Protein AF-A0A497CIX3-F1 (afdb_monomer_lite)

Sequence (126 aa):
MQDIPITLNIIALIIILGVFLGFFISLFIIKKSFRHNTSNLFMGVFILILSLVMFEGWLNYTGYIFKVLWVSNFAEPFNFIIAPLIYLFVISQFKGFKKEKQWPHFIPFVLWLGYCMFFFIQSDVF

pLDDT: mean 89.67, std 8.78, range [46.91, 97.56]

Secondary structure (DSSP, 8-state):
---PPP--SHHHHHHHHHHHHHHHHHHHHHHHHTTT-HHHHHHHHHHHHHHHHHHHHHHHHHTGGGG-GGGTTTTTTTHHHHHHHHHHHHHTTSTT--GGGGGGGGHHHHHHHHHHHHHHHS-S--

Structure (mmCIF, N/CA/C/O backbone):
data_AF-A0A497CIX3-F1
#
_entry.id   AF-A0A497CIX3-F1
#
loop_
_atom_site.group_PDB
_atom_site.id
_atom_site.type_symbol
_atom_site.label_atom_id
_atom_site.label_alt_id
_atom_site.label_comp_id
_atom_site.label_asym_id
_atom_site.label_entity_id
_atom_site.label_seq_id
_atom_site.pdbx_PDB_ins_code
_atom_site.Cartn_x
_atom_site.Cartn_y
_atom_site.Cartn_z
_atom_site.occupancy
_atom_site.B_iso_or_equiv
_atom_site.auth_seq_id
_atom_site.auth_comp_id
_atom_site.auth_asym_id
_atom_site.auth_atom_id
_atom_site.pdbx_PDB_model_num
ATOM 1 N N . MET A 1 1 ? 11.543 -7.798 -27.263 1.00 54.81 1 MET A N 1
ATOM 2 C CA . MET A 1 1 ? 10.945 -6.792 -26.362 1.00 54.81 1 MET A CA 1
ATOM 3 C C . MET A 1 1 ? 11.560 -5.454 -26.714 1.00 54.81 1 MET A C 1
ATOM 5 O O . MET A 1 1 ? 12.768 -5.396 -26.890 1.00 54.81 1 MET A O 1
ATOM 9 N N . GLN A 1 2 ? 10.740 -4.433 -26.943 1.00 54.91 2 GLN A N 1
ATOM 10 C CA . GLN A 1 2 ? 11.224 -3.079 -27.203 1.00 54.91 2 GLN A CA 1
ATOM 11 C C . GLN A 1 2 ? 11.880 -2.570 -25.912 1.00 54.91 2 GLN A C 1
ATOM 13 O O . GLN A 1 2 ? 11.246 -2.635 -24.860 1.00 54.91 2 GLN A O 1
ATOM 18 N N . ASP A 1 3 ? 13.137 -2.125 -25.964 1.00 67.06 3 ASP A N 1
ATOM 19 C CA . ASP A 1 3 ? 13.811 -1.571 -24.788 1.00 67.06 3 ASP A CA 1
ATOM 20 C C . ASP A 1 3 ? 13.163 -0.234 -24.432 1.00 67.06 3 ASP A C 1
ATOM 22 O O . ASP A 1 3 ? 13.419 0.797 -25.057 1.00 67.06 3 ASP A O 1
ATOM 26 N N . ILE A 1 4 ? 12.271 -0.261 -23.445 1.00 75.25 4 ILE A N 1
ATOM 27 C CA . ILE A 1 4 ? 11.643 0.949 -22.928 1.00 75.25 4 ILE A CA 1
ATOM 28 C C . ILE A 1 4 ? 12.704 1.685 -22.103 1.00 75.25 4 ILE A C 1
ATOM 30 O O . ILE A 1 4 ? 13.232 1.118 -21.138 1.00 75.25 4 ILE A O 1
ATOM 34 N N . PRO A 1 5 ? 13.065 2.924 -22.482 1.00 81.88 5 PRO A N 1
ATOM 35 C CA . PRO A 1 5 ? 14.117 3.655 -21.803 1.00 81.88 5 PRO A CA 1
ATOM 36 C C . PRO A 1 5 ? 13.679 3.985 -20.377 1.00 81.88 5 PRO A C 1
ATOM 38 O O . PRO A 1 5 ? 12.594 4.515 -20.147 1.00 81.88 5 PRO A O 1
ATOM 41 N N . ILE A 1 6 ? 14.549 3.681 -19.417 1.00 86.25 6 ILE A N 1
ATOM 42 C CA . ILE A 1 6 ? 14.298 3.962 -18.005 1.00 86.25 6 ILE A CA 1
ATOM 43 C C . ILE A 1 6 ? 14.503 5.454 -17.756 1.00 86.25 6 ILE A C 1
ATOM 45 O O . ILE A 1 6 ? 15.563 6.010 -18.053 1.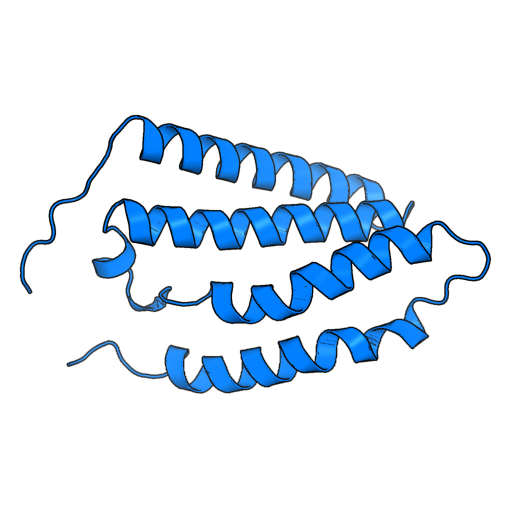00 86.25 6 ILE A O 1
ATOM 49 N N . THR A 1 7 ? 13.507 6.095 -17.159 1.00 88.38 7 THR A N 1
ATOM 50 C CA . THR A 1 7 ? 13.501 7.532 -16.876 1.00 88.38 7 THR A CA 1
ATOM 51 C C . THR A 1 7 ? 13.842 7.794 -15.408 1.00 88.38 7 THR A C 1
ATOM 53 O O . THR A 1 7 ? 12.986 7.811 -14.526 1.00 88.38 7 THR A O 1
ATOM 56 N N . LEU A 1 8 ? 15.124 8.031 -15.123 1.00 91.69 8 LEU A N 1
ATOM 57 C CA . LEU A 1 8 ? 15.586 8.453 -13.796 1.00 91.69 8 LEU A CA 1
ATOM 58 C C . LEU A 1 8 ? 15.869 9.953 -13.787 1.00 91.69 8 LEU A C 1
ATOM 60 O O . LEU A 1 8 ? 16.950 10.405 -14.152 1.00 91.69 8 LEU A O 1
ATOM 64 N N . ASN A 1 9 ? 14.877 10.730 -13.367 1.00 93.75 9 ASN A N 1
ATOM 65 C CA . ASN A 1 9 ? 14.989 12.175 -13.195 1.00 93.75 9 ASN A CA 1
ATOM 66 C C . ASN A 1 9 ? 14.709 12.583 -11.739 1.00 93.75 9 ASN A C 1
ATOM 68 O O . ASN A 1 9 ? 14.480 11.748 -10.861 1.00 93.75 9 ASN A O 1
ATOM 72 N N . ILE A 1 10 ? 14.711 13.890 -11.477 1.00 94.94 10 ILE A N 1
ATOM 73 C CA . ILE A 1 10 ? 14.474 14.429 -10.134 1.00 94.94 10 ILE A CA 1
ATOM 74 C C . ILE A 1 10 ? 13.100 14.038 -9.567 1.00 94.94 10 ILE A C 1
ATOM 76 O O . ILE A 1 10 ? 12.971 13.838 -8.365 1.00 94.94 10 ILE A O 1
ATOM 80 N N . ILE A 1 11 ? 12.090 13.865 -10.424 1.00 94.88 11 ILE A N 1
ATOM 81 C CA . ILE A 1 11 ? 10.743 13.453 -10.016 1.00 94.88 11 ILE A CA 1
ATOM 82 C C . ILE A 1 11 ? 10.778 12.005 -9.514 1.00 94.88 11 ILE A C 1
ATOM 84 O O . ILE A 1 11 ? 10.297 11.734 -8.416 1.00 94.88 11 ILE A O 1
ATOM 88 N N . ALA A 1 12 ? 11.424 11.097 -10.255 1.00 94.56 12 ALA A N 1
ATOM 89 C CA . ALA A 1 12 ? 11.636 9.719 -9.810 1.00 94.56 12 ALA A CA 1
ATOM 90 C C . ALA A 1 12 ? 12.371 9.666 -8.459 1.00 94.56 12 ALA A C 1
ATOM 92 O O . ALA A 1 12 ? 12.007 8.869 -7.592 1.00 94.56 12 ALA A O 1
ATOM 93 N N . LEU A 1 13 ? 13.376 10.527 -8.263 1.00 95.69 13 LEU A N 1
ATOM 94 C CA . LEU A 1 13 ? 14.117 10.617 -7.003 1.00 95.69 13 LEU A CA 1
ATOM 95 C C . LEU A 1 13 ? 13.228 11.093 -5.840 1.00 95.69 13 LEU A C 1
ATOM 97 O O . LEU A 1 13 ? 13.276 10.525 -4.752 1.00 95.69 13 LEU A O 1
ATOM 101 N N . ILE A 1 14 ? 12.393 12.109 -6.058 1.00 96.69 14 ILE A N 1
ATOM 102 C CA . ILE A 1 14 ? 11.478 12.623 -5.028 1.00 96.69 14 ILE A CA 1
ATOM 103 C C . ILE A 1 14 ? 10.462 11.551 -4.621 1.00 96.69 14 ILE A C 1
ATOM 105 O O . ILE A 1 14 ? 10.228 11.351 -3.428 1.00 96.69 14 ILE A O 1
ATOM 109 N N . ILE A 1 15 ? 9.894 10.834 -5.595 1.00 95.44 15 ILE A N 1
ATOM 110 C CA . ILE A 1 15 ? 8.914 9.778 -5.327 1.00 95.44 15 ILE A CA 1
ATOM 111 C C . ILE A 1 15 ? 9.554 8.658 -4.494 1.00 95.44 15 ILE A C 1
ATOM 113 O O . ILE A 1 15 ? 8.990 8.284 -3.467 1.00 95.44 15 ILE A O 1
ATOM 117 N N . ILE A 1 16 ? 10.739 8.153 -4.870 1.00 96.69 16 ILE A N 1
ATOM 118 C CA . ILE A 1 16 ? 11.369 7.047 -4.125 1.00 96.69 16 ILE A CA 1
ATOM 119 C C . ILE A 1 16 ? 11.799 7.462 -2.712 1.00 96.69 16 ILE A C 1
ATOM 121 O O . ILE A 1 16 ? 11.681 6.668 -1.780 1.00 96.69 16 ILE A O 1
ATOM 125 N N . LEU A 1 17 ? 12.228 8.715 -2.520 1.00 97.38 17 LEU A N 1
ATOM 126 C CA . LEU A 1 17 ? 12.498 9.257 -1.187 1.00 97.38 17 LEU A CA 1
ATOM 127 C C . LEU A 1 17 ? 11.220 9.312 -0.343 1.00 97.38 17 LEU A C 1
ATOM 129 O O . LEU A 1 17 ? 11.234 8.893 0.814 1.00 97.38 17 LEU A O 1
ATOM 133 N N . GLY A 1 18 ? 10.108 9.771 -0.922 1.00 97.00 18 GLY A N 1
ATOM 134 C CA . GLY A 1 18 ? 8.801 9.773 -0.263 1.00 97.00 18 GLY A CA 1
ATOM 135 C C . GLY A 1 18 ? 8.350 8.369 0.143 1.00 97.00 18 GLY A C 1
ATOM 136 O O . GLY A 1 18 ? 7.944 8.162 1.287 1.00 97.00 18 GLY A O 1
ATOM 137 N N . VAL A 1 19 ? 8.500 7.392 -0.756 1.00 97.25 19 VAL A N 1
ATOM 138 C CA . VAL A 1 19 ? 8.228 5.973 -0.483 1.00 97.25 19 VAL A CA 1
ATOM 139 C C . VAL A 1 19 ? 9.091 5.474 0.678 1.00 97.25 19 VAL A C 1
ATOM 141 O O . VAL A 1 19 ? 8.561 4.905 1.631 1.00 97.25 19 VAL A O 1
ATOM 144 N N . PHE A 1 20 ? 10.401 5.733 0.654 1.00 97.56 20 PHE A N 1
ATOM 145 C CA . PHE A 1 20 ? 11.320 5.316 1.714 1.00 97.56 20 PHE A CA 1
ATOM 146 C C . PHE A 1 20 ? 10.950 5.911 3.082 1.00 97.56 20 PHE A C 1
ATOM 148 O O . PHE A 1 20 ? 10.866 5.178 4.072 1.00 97.56 20 PHE A O 1
ATOM 155 N N . LEU A 1 21 ? 10.674 7.221 3.145 1.00 97.31 21 LEU A N 1
ATOM 156 C CA . LEU A 1 21 ? 10.225 7.868 4.381 1.00 97.31 21 LEU A CA 1
ATOM 157 C C . LEU A 1 21 ? 8.891 7.289 4.866 1.00 97.31 21 LEU A C 1
ATOM 159 O O . LEU A 1 21 ? 8.742 7.023 6.060 1.00 97.31 21 LEU A O 1
ATOM 163 N N . GLY A 1 22 ? 7.937 7.069 3.960 1.00 97.19 22 GLY A N 1
ATOM 164 C CA . GLY A 1 22 ? 6.637 6.485 4.281 1.00 97.19 22 GLY A CA 1
ATOM 165 C C . GLY A 1 22 ? 6.760 5.079 4.877 1.00 97.19 22 GLY A C 1
ATOM 166 O O . GLY A 1 22 ? 6.188 4.797 5.936 1.00 97.19 22 GLY A O 1
ATOM 167 N N . PHE A 1 23 ? 7.598 4.224 4.287 1.00 97.06 23 PHE A N 1
ATOM 168 C CA . PHE A 1 23 ? 7.925 2.915 4.853 1.00 97.06 23 PHE A CA 1
ATOM 169 C C . PHE A 1 23 ? 8.543 3.036 6.248 1.00 97.06 23 PHE A C 1
ATOM 171 O O . PHE A 1 23 ? 8.078 2.389 7.185 1.00 97.06 23 PHE A O 1
ATOM 178 N N . PHE A 1 24 ? 9.544 3.897 6.425 1.00 96.88 24 PHE A N 1
ATOM 179 C CA . PHE A 1 24 ? 10.215 4.043 7.714 1.00 96.88 24 PHE A CA 1
ATOM 180 C C . PHE A 1 24 ? 9.262 4.525 8.822 1.00 96.88 24 PHE A C 1
ATOM 182 O O . PHE A 1 24 ? 9.197 3.934 9.906 1.00 96.88 24 PHE A O 1
ATOM 189 N N . ILE A 1 25 ? 8.475 5.565 8.535 1.00 96.75 25 ILE A N 1
ATOM 190 C CA . ILE A 1 25 ? 7.511 6.145 9.476 1.00 96.75 25 ILE A CA 1
ATOM 191 C C . ILE A 1 25 ? 6.410 5.135 9.809 1.00 96.75 25 ILE A C 1
ATOM 193 O O . ILE A 1 25 ? 6.090 4.948 10.986 1.00 96.75 25 ILE A O 1
ATOM 197 N N . SER A 1 26 ? 5.852 4.459 8.801 1.00 97.25 26 SER A N 1
ATOM 198 C CA . SER A 1 26 ? 4.792 3.470 9.017 1.00 97.25 26 SER A CA 1
ATOM 199 C C . SER A 1 26 ? 5.254 2.334 9.930 1.00 97.25 26 SER 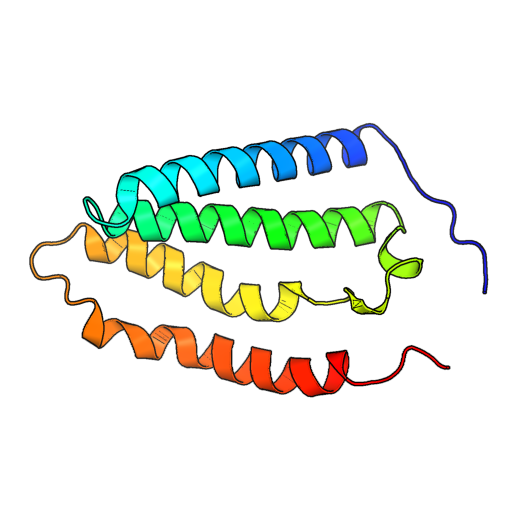A C 1
ATOM 201 O O . SER A 1 26 ? 4.574 2.030 10.911 1.00 97.25 26 SER A O 1
ATOM 203 N N . LEU A 1 27 ? 6.444 1.772 9.694 1.00 95.88 27 LEU A N 1
ATOM 204 C CA . LEU A 1 27 ? 7.008 0.702 10.517 1.00 95.88 27 LEU A CA 1
ATOM 205 C C . LEU A 1 27 ? 7.224 1.150 11.965 1.00 95.88 27 LEU A C 1
ATOM 207 O O . LEU A 1 27 ? 6.881 0.418 12.897 1.00 95.88 27 LEU A O 1
ATOM 211 N N . PHE A 1 28 ? 7.744 2.363 12.167 1.00 96.06 28 PHE A N 1
ATOM 212 C CA . PHE A 1 28 ? 7.938 2.918 13.503 1.00 96.06 28 PHE A CA 1
ATOM 213 C C . PHE A 1 28 ? 6.607 3.093 14.252 1.00 96.06 28 PHE A C 1
ATOM 215 O O . PHE A 1 28 ? 6.476 2.662 15.404 1.00 96.06 28 PHE A O 1
ATOM 222 N N . ILE A 1 29 ? 5.599 3.672 13.590 1.00 95.06 29 ILE A N 1
ATOM 223 C CA . ILE A 1 29 ? 4.270 3.892 14.171 1.00 95.06 29 ILE A CA 1
ATOM 224 C C . ILE A 1 29 ? 3.598 2.557 14.498 1.00 95.06 29 ILE A C 1
ATOM 226 O O . ILE A 1 29 ? 3.113 2.391 15.621 1.00 95.06 29 ILE A O 1
ATOM 230 N N . ILE A 1 30 ? 3.596 1.600 13.564 1.00 95.44 30 ILE A N 1
ATOM 231 C CA . ILE A 1 30 ? 2.999 0.271 13.753 1.00 95.44 30 ILE A CA 1
ATOM 232 C C . ILE A 1 30 ? 3.656 -0.427 14.945 1.00 95.44 30 ILE A C 1
ATOM 234 O O . ILE A 1 30 ? 2.953 -0.862 15.861 1.00 95.44 30 ILE A O 1
ATOM 238 N N . LYS A 1 31 ? 4.995 -0.469 14.986 1.00 94.00 31 LYS A N 1
ATOM 239 C CA . LYS A 1 31 ? 5.752 -1.128 16.059 1.00 94.00 31 LYS A CA 1
ATOM 240 C C . LYS A 1 31 ? 5.431 -0.536 17.430 1.00 94.00 31 LYS A C 1
ATOM 242 O O . LYS A 1 31 ? 5.218 -1.281 18.383 1.00 94.00 31 LYS A O 1
ATOM 247 N N . LYS A 1 32 ? 5.358 0.793 17.531 1.00 92.81 32 LYS A N 1
ATOM 248 C CA . LYS A 1 32 ? 5.023 1.486 18.784 1.00 92.81 32 LYS A CA 1
ATOM 249 C C . LYS A 1 32 ? 3.557 1.293 19.192 1.00 92.81 32 LYS A C 1
ATOM 251 O O . LYS A 1 32 ? 3.249 1.237 20.380 1.00 92.81 32 LYS A O 1
ATOM 256 N N . SER A 1 33 ? 2.650 1.197 18.223 1.00 91.00 33 SER A N 1
ATOM 257 C CA . SER A 1 33 ? 1.203 1.277 18.464 1.00 91.00 33 SER A CA 1
ATOM 258 C C . SER A 1 33 ? 0.515 -0.081 18.600 1.00 91.00 33 SER A C 1
ATOM 260 O O . SER A 1 33 ? -0.604 -0.132 19.105 1.00 91.00 33 SER A O 1
ATOM 262 N N . PHE A 1 34 ? 1.194 -1.174 18.231 1.00 83.56 34 PHE A N 1
ATOM 263 C CA . PHE A 1 34 ? 0.642 -2.529 18.111 1.00 83.56 34 PHE A CA 1
ATOM 264 C C . PHE A 1 34 ? -0.202 -3.011 19.305 1.00 83.56 34 PHE A C 1
ATOM 266 O O . PHE A 1 34 ? -1.172 -3.740 19.112 1.00 83.56 34 PHE A O 1
ATOM 273 N N . ARG A 1 35 ? 0.132 -2.600 20.537 1.00 79.56 35 ARG A N 1
ATOM 274 C CA . ARG A 1 35 ? -0.618 -2.967 21.758 1.00 79.56 35 ARG A CA 1
ATOM 275 C C . ARG A 1 35 ? -1.165 -1.788 22.556 1.00 79.56 35 ARG A C 1
ATOM 277 O O . ARG A 1 35 ? -1.932 -1.999 23.485 1.00 79.56 35 ARG A O 1
ATOM 284 N N . HIS A 1 36 ? -0.765 -0.567 22.216 1.00 80.75 36 HIS A N 1
ATOM 285 C CA . HIS A 1 36 ? -1.042 0.610 23.040 1.00 80.75 36 HIS A CA 1
ATOM 286 C C . HIS A 1 36 ? -2.138 1.500 22.461 1.00 80.75 36 HIS A C 1
ATOM 288 O O . HIS A 1 36 ? -2.884 2.109 23.220 1.00 80.75 36 HIS A O 1
ATOM 294 N N . ASN A 1 37 ? -2.226 1.610 21.133 1.00 87.25 37 ASN A N 1
ATOM 295 C CA . ASN A 1 37 ? -3.138 2.549 20.491 1.00 87.25 37 ASN A CA 1
ATOM 296 C C . ASN A 1 37 ? -3.588 2.016 19.125 1.00 87.25 37 ASN A C 1
ATOM 298 O O . ASN A 1 37 ? -2.829 2.015 18.155 1.00 87.25 37 ASN A O 1
ATOM 302 N N . THR A 1 38 ? -4.844 1.579 19.051 1.00 88.62 38 THR A N 1
ATOM 303 C CA . THR A 1 38 ? -5.453 1.043 17.826 1.00 88.62 38 THR A CA 1
ATOM 304 C C . THR A 1 38 ? -5.585 2.097 16.731 1.00 88.62 38 THR A C 1
ATOM 306 O O . THR A 1 38 ? -5.394 1.771 15.564 1.00 88.62 38 THR A O 1
ATOM 309 N N . SER A 1 39 ? -5.827 3.360 17.081 1.00 90.69 39 SER A N 1
ATOM 310 C CA . SER A 1 39 ? -5.901 4.442 16.102 1.00 90.69 39 SER A CA 1
ATOM 311 C C . SER A 1 39 ? -4.562 4.667 15.415 1.00 90.69 39 SER A C 1
ATOM 313 O O . SER A 1 39 ? -4.477 4.671 14.190 1.00 90.69 39 SER A O 1
ATOM 315 N N . ASN A 1 40 ? -3.485 4.782 16.192 1.00 92.44 40 ASN A N 1
ATOM 316 C CA . ASN A 1 40 ? -2.156 4.965 15.613 1.00 92.44 40 ASN A CA 1
ATOM 317 C C . ASN A 1 40 ? -1.726 3.738 14.801 1.00 92.44 40 ASN A C 1
ATOM 319 O O . ASN A 1 40 ? -1.017 3.885 13.811 1.00 92.44 40 ASN A O 1
ATOM 323 N N . LEU A 1 41 ? -2.195 2.539 15.165 1.00 93.88 41 LEU A N 1
ATOM 324 C CA . LEU A 1 41 ? -2.004 1.349 14.343 1.00 93.88 41 LEU A CA 1
ATOM 325 C C . LEU A 1 41 ? -2.681 1.500 12.969 1.00 93.88 41 LEU A C 1
ATOM 327 O O . LEU A 1 41 ? -2.022 1.255 11.963 1.00 93.88 41 LEU A O 1
ATOM 331 N N . PHE A 1 42 ? -3.942 1.949 12.906 1.00 94.19 42 PHE A N 1
ATOM 332 C CA . PHE A 1 42 ? -4.629 2.199 11.630 1.00 94.19 42 PHE A CA 1
ATOM 333 C C . PHE A 1 42 ? -3.919 3.261 10.786 1.00 94.19 42 PHE A C 1
ATOM 335 O O . PHE A 1 42 ? -3.724 3.044 9.593 1.00 94.19 42 PHE A O 1
ATOM 342 N N . MET A 1 43 ? -3.451 4.351 11.403 1.00 95.19 43 MET A N 1
ATOM 343 C CA . MET A 1 43 ? -2.655 5.375 10.715 1.00 95.19 43 MET A CA 1
ATOM 344 C C . MET A 1 43 ? -1.336 4.808 10.170 1.00 95.19 43 MET A C 1
ATOM 346 O O . MET A 1 43 ? -0.958 5.081 9.035 1.00 95.19 43 MET A O 1
ATOM 350 N N . GLY A 1 44 ? -0.635 3.987 10.955 1.00 96.06 44 GLY A N 1
ATOM 351 C CA . GLY A 1 44 ? 0.602 3.350 10.513 1.00 96.06 44 GLY A CA 1
ATOM 352 C C . GLY A 1 44 ? 0.382 2.437 9.304 1.00 96.06 44 GLY A C 1
ATOM 353 O O . GLY A 1 44 ? 1.104 2.544 8.317 1.00 96.06 44 GLY A O 1
ATOM 354 N N . VAL A 1 45 ? -0.654 1.591 9.341 1.00 95.75 45 VAL A N 1
ATOM 355 C CA . VAL A 1 45 ? -1.021 0.721 8.208 1.00 95.75 45 VAL A CA 1
ATOM 356 C C . VAL A 1 45 ? -1.455 1.546 6.994 1.00 95.75 45 VAL A C 1
ATOM 358 O O . VAL A 1 45 ? -1.098 1.209 5.870 1.00 95.75 45 VAL A O 1
ATOM 361 N N . PHE A 1 46 ? -2.164 2.655 7.200 1.00 96.62 46 PHE A N 1
ATOM 362 C CA . PHE A 1 46 ? -2.561 3.561 6.124 1.00 96.62 46 PHE A CA 1
ATOM 363 C C . PHE A 1 46 ? -1.350 4.148 5.390 1.00 96.62 46 PHE A C 1
ATOM 365 O O . PHE A 1 46 ? -1.277 4.070 4.165 1.00 96.62 46 PHE A O 1
ATOM 372 N N . ILE A 1 47 ? -0.362 4.657 6.131 1.00 96.75 47 ILE A N 1
ATOM 373 C CA . ILE A 1 47 ? 0.879 5.192 5.551 1.00 96.75 47 ILE A CA 1
ATOM 374 C C . ILE A 1 47 ? 1.653 4.091 4.810 1.00 96.75 47 ILE A C 1
ATOM 376 O O . ILE A 1 47 ? 2.194 4.345 3.733 1.00 96.75 47 ILE A O 1
ATOM 380 N N . LEU A 1 48 ? 1.680 2.865 5.345 1.00 97.12 48 LEU A N 1
ATOM 381 C CA . LEU A 1 48 ? 2.313 1.724 4.679 1.00 97.12 48 LEU A CA 1
ATOM 382 C C . LEU A 1 48 ? 1.654 1.435 3.323 1.00 97.12 48 LEU A C 1
ATOM 384 O O . LEU A 1 48 ? 2.347 1.280 2.321 1.00 97.12 48 LEU A O 1
ATOM 388 N N . ILE A 1 49 ? 0.321 1.413 3.285 1.00 96.38 49 ILE A N 1
ATOM 389 C CA . ILE A 1 49 ? -0.439 1.181 2.055 1.00 96.38 49 ILE A CA 1
ATOM 390 C C . ILE A 1 49 ? -0.195 2.291 1.032 1.00 96.38 49 ILE A C 1
ATOM 392 O O . ILE A 1 49 ? 0.082 1.993 -0.126 1.00 96.38 49 ILE A O 1
ATOM 396 N N . LEU A 1 50 ? -0.222 3.559 1.448 1.00 96.12 50 LEU A N 1
ATOM 397 C CA . LEU A 1 50 ? 0.116 4.667 0.552 1.00 96.12 50 LEU A CA 1
ATOM 398 C C . LEU A 1 50 ? 1.541 4.544 0.003 1.00 96.12 50 LEU A C 1
ATOM 400 O O . LEU A 1 50 ? 1.771 4.828 -1.168 1.00 96.12 50 LEU A O 1
ATOM 404 N N . SER A 1 51 ? 2.488 4.083 0.823 1.00 97.00 51 SER A N 1
ATOM 405 C CA . SER A 1 51 ? 3.876 3.872 0.395 1.00 97.00 51 SER A CA 1
ATOM 406 C C . SER A 1 51 ? 3.984 2.762 -0.654 1.00 97.00 51 SER A C 1
ATOM 408 O O . SER A 1 51 ? 4.733 2.911 -1.614 1.00 97.00 51 SER A O 1
ATOM 410 N N . LEU A 1 52 ? 3.204 1.685 -0.515 1.00 95.88 52 LEU A N 1
ATOM 411 C CA . LEU A 1 52 ? 3.119 0.603 -1.502 1.00 95.88 52 LEU A CA 1
ATOM 412 C C . LEU A 1 52 ? 2.488 1.074 -2.821 1.00 95.88 52 LEU A C 1
ATOM 414 O O . LEU A 1 52 ? 3.047 0.817 -3.883 1.00 95.88 52 LEU A O 1
ATOM 418 N N . VAL A 1 53 ? 1.385 1.826 -2.758 1.00 95.75 53 VAL A N 1
ATOM 419 C CA . VAL A 1 53 ? 0.741 2.416 -3.948 1.00 95.75 53 VAL A CA 1
ATOM 420 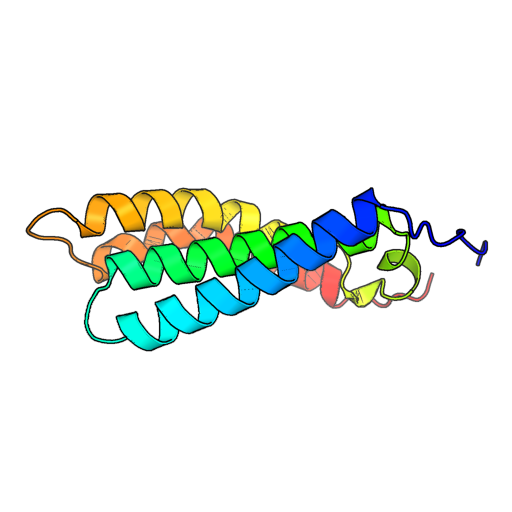C C . VAL A 1 53 ? 1.702 3.368 -4.670 1.00 95.75 53 VAL A C 1
ATOM 422 O O . VAL A 1 53 ? 1.849 3.314 -5.889 1.00 95.75 53 VAL A O 1
ATOM 425 N N . MET A 1 54 ? 2.417 4.214 -3.924 1.00 95.69 54 MET A N 1
ATOM 426 C CA . MET A 1 54 ? 3.422 5.118 -4.492 1.00 95.69 54 MET A CA 1
ATOM 427 C C . MET A 1 54 ? 4.643 4.376 -5.044 1.00 95.69 54 MET A C 1
ATOM 429 O O . MET A 1 54 ? 5.233 4.833 -6.020 1.00 95.69 54 MET A O 1
ATOM 433 N N . PHE A 1 55 ? 5.013 3.232 -4.465 1.00 96.06 55 PHE A N 1
ATOM 434 C CA . PHE A 1 55 ? 6.079 2.388 -4.996 1.00 96.06 55 PHE A CA 1
ATOM 435 C C . PHE A 1 55 ? 5.706 1.802 -6.361 1.00 96.06 55 PHE A C 1
ATOM 437 O O . PHE A 1 55 ? 6.516 1.855 -7.285 1.00 96.06 55 PHE A O 1
ATOM 444 N N . GLU A 1 56 ? 4.469 1.331 -6.532 1.00 94.50 56 GLU A N 1
ATOM 445 C CA . GLU A 1 56 ? 3.993 0.921 -7.855 1.00 94.50 56 GLU A CA 1
ATOM 446 C C . GLU A 1 56 ? 3.967 2.099 -8.838 1.00 94.50 56 GLU A C 1
ATOM 448 O O . GLU A 1 56 ? 4.417 1.980 -9.980 1.00 94.50 56 GLU A O 1
ATOM 453 N N . GLY A 1 57 ? 3.507 3.269 -8.385 1.00 93.69 57 GLY A N 1
ATOM 454 C CA . GLY A 1 57 ? 3.548 4.501 -9.173 1.00 93.69 57 GLY A CA 1
ATOM 455 C C . GLY A 1 57 ? 4.966 4.859 -9.628 1.00 93.69 57 GLY A C 1
ATOM 456 O O . GLY A 1 57 ? 5.161 5.259 -10.773 1.00 93.69 57 GLY A O 1
ATOM 457 N N . TRP A 1 58 ? 5.971 4.646 -8.776 1.00 95.69 58 TRP A N 1
ATOM 458 C CA . TRP A 1 58 ? 7.379 4.830 -9.123 1.00 95.69 58 TRP A CA 1
ATOM 459 C C . TRP A 1 58 ? 7.860 3.838 -10.189 1.00 95.69 58 TRP A C 1
ATOM 461 O O . TRP A 1 58 ? 8.529 4.245 -11.142 1.00 95.69 58 TRP A O 1
ATOM 471 N N . LEU A 1 59 ? 7.503 2.554 -10.067 1.00 93.94 59 LEU A N 1
ATOM 472 C CA . LEU A 1 59 ? 7.846 1.526 -11.060 1.00 93.94 59 LEU A CA 1
ATOM 473 C C . LEU A 1 59 ? 7.240 1.844 -12.432 1.00 93.94 59 LEU A C 1
ATOM 475 O O . LEU A 1 59 ? 7.923 1.718 -13.450 1.00 93.94 59 LEU A O 1
ATOM 479 N N . ASN A 1 60 ? 5.983 2.292 -12.452 1.00 92.88 60 ASN A N 1
ATOM 480 C CA . ASN A 1 60 ? 5.300 2.728 -13.668 1.00 92.88 60 ASN A CA 1
ATOM 481 C C . ASN A 1 60 ? 5.949 3.987 -14.257 1.00 92.88 60 ASN A C 1
ATOM 483 O O . ASN A 1 60 ? 6.237 4.037 -15.449 1.00 92.88 60 ASN A O 1
ATOM 487 N N . TYR A 1 61 ? 6.242 4.981 -13.415 1.00 92.94 61 TYR A N 1
ATOM 488 C CA . TYR A 1 61 ? 6.842 6.246 -13.836 1.00 92.94 61 TYR A CA 1
ATOM 489 C C . TYR A 1 61 ? 8.210 6.071 -14.503 1.00 92.94 61 TYR A C 1
ATOM 491 O O . TYR A 1 61 ? 8.503 6.698 -15.519 1.00 92.94 61 TYR A O 1
ATOM 499 N N . THR A 1 62 ? 9.051 5.228 -13.909 1.00 93.25 62 THR A N 1
ATOM 500 C CA . THR A 1 62 ? 10.432 4.993 -14.351 1.00 93.25 62 THR A CA 1
ATOM 501 C C . THR A 1 62 ? 10.540 3.998 -15.504 1.00 93.25 62 THR A C 1
ATOM 503 O O . THR A 1 62 ? 11.627 3.823 -16.052 1.00 93.25 62 THR A O 1
ATOM 506 N N . GLY A 1 63 ? 9.452 3.302 -15.848 1.00 90.25 63 GLY A N 1
ATOM 507 C CA . GLY A 1 63 ? 9.466 2.187 -16.795 1.00 90.25 63 GLY A CA 1
ATOM 508 C C . GLY A 1 63 ? 10.067 0.894 -16.228 1.00 90.25 63 GLY A C 1
ATOM 509 O O . GLY A 1 63 ? 10.145 -0.103 -16.945 1.00 90.25 63 GLY A O 1
ATOM 510 N N . TYR A 1 64 ? 10.454 0.858 -14.944 1.00 89.50 64 TYR A N 1
ATOM 511 C CA . TYR A 1 64 ? 10.914 -0.376 -14.296 1.00 89.50 64 TYR A CA 1
ATOM 512 C C . TYR A 1 64 ? 9.831 -1.455 -14.255 1.00 89.50 64 TYR A C 1
ATOM 514 O O . TYR A 1 64 ? 10.176 -2.633 -14.215 1.00 89.50 64 TYR A O 1
ATOM 522 N N . ILE A 1 65 ? 8.549 -1.084 -14.331 1.00 89.25 65 ILE A N 1
ATOM 523 C CA . ILE A 1 65 ? 7.438 -2.040 -14.343 1.00 89.25 65 ILE A CA 1
ATOM 524 C C . ILE A 1 65 ? 7.572 -3.094 -15.455 1.00 89.25 65 ILE A C 1
ATOM 526 O O . ILE A 1 65 ? 7.288 -4.264 -15.226 1.00 89.25 65 ILE A O 1
ATOM 530 N N . PHE A 1 66 ? 8.130 -2.730 -16.615 1.00 87.12 66 PHE A N 1
ATOM 531 C CA . PHE A 1 66 ? 8.349 -3.657 -17.733 1.00 87.12 66 PHE A CA 1
ATOM 532 C C . PHE A 1 66 ? 9.442 -4.697 -17.468 1.00 87.12 66 PHE A C 1
ATOM 534 O O . PHE A 1 66 ? 9.483 -5.730 -18.128 1.00 87.12 66 PHE A O 1
ATOM 541 N N . LYS A 1 67 ? 10.326 -4.446 -16.497 1.00 85.50 67 LYS A N 1
ATOM 542 C CA . LYS A 1 67 ? 11.322 -5.424 -16.035 1.00 85.50 67 LYS A CA 1
ATOM 543 C C . LYS A 1 67 ? 10.775 -6.342 -14.943 1.00 85.50 67 LYS A C 1
ATOM 545 O O . LYS A 1 67 ? 11.412 -7.339 -14.619 1.00 85.50 67 LYS A O 1
ATOM 550 N N . VAL A 1 68 ? 9.642 -5.979 -14.345 1.00 86.56 68 VAL A N 1
ATOM 551 C CA . VAL A 1 68 ? 9.076 -6.628 -13.159 1.00 86.56 68 VAL A CA 1
ATOM 552 C C . VAL A 1 68 ? 7.561 -6.803 -13.338 1.00 86.56 68 VAL A C 1
ATOM 554 O O . VAL A 1 68 ? 6.772 -6.411 -12.481 1.00 86.56 68 VAL A O 1
ATOM 557 N N . LEU A 1 69 ? 7.157 -7.376 -14.480 1.00 84.44 69 LEU A N 1
ATOM 558 C CA . LEU A 1 69 ? 5.749 -7.502 -14.889 1.00 84.44 69 LEU A CA 1
ATOM 559 C C . LEU A 1 69 ? 4.896 -8.288 -13.888 1.00 84.44 69 LEU A C 1
ATOM 561 O O . LEU A 1 69 ? 3.752 -7.909 -13.648 1.00 84.44 69 LEU A O 1
ATOM 565 N N . TRP A 1 70 ? 5.475 -9.286 -13.218 1.00 81.50 70 TRP A N 1
ATOM 566 C CA . TRP A 1 70 ? 4.802 -10.048 -12.161 1.00 81.50 70 TRP A CA 1
ATOM 567 C C . TRP A 1 70 ? 4.316 -9.197 -10.970 1.00 81.50 70 TRP A C 1
ATOM 569 O O . TRP A 1 70 ? 3.449 -9.633 -10.219 1.00 81.50 70 TRP A O 1
ATOM 579 N N . VAL A 1 71 ? 4.864 -7.988 -10.778 1.00 83.44 71 VAL A N 1
ATOM 580 C CA . VAL A 1 71 ? 4.440 -7.031 -9.734 1.00 83.44 71 VAL A CA 1
ATOM 581 C C . VAL A 1 71 ? 3.458 -5.997 -10.293 1.00 83.44 71 VAL A C 1
ATOM 583 O O . VAL A 1 71 ? 3.000 -5.129 -9.563 1.00 83.44 71 VAL A O 1
ATOM 586 N N . SER A 1 72 ? 3.109 -6.040 -11.578 1.00 86.44 72 SER A N 1
ATOM 587 C CA . SER A 1 72 ? 2.154 -5.084 -12.147 1.00 86.44 72 SER A CA 1
ATOM 588 C C . SER A 1 72 ? 0.788 -5.155 -11.464 1.00 86.44 72 SER A C 1
ATOM 590 O O . SER A 1 72 ? 0.316 -6.230 -11.101 1.00 86.44 72 SER A O 1
ATOM 592 N N . ASN A 1 73 ? 0.166 -3.993 -11.251 1.00 87.62 73 ASN A N 1
ATOM 593 C CA . ASN A 1 73 ? -1.157 -3.831 -10.645 1.00 87.62 73 ASN A CA 1
ATOM 594 C C . ASN A 1 73 ? -1.295 -4.390 -9.217 1.00 87.62 73 ASN A C 1
ATOM 596 O O . ASN A 1 73 ? -2.410 -4.585 -8.726 1.00 87.62 73 ASN A O 1
ATOM 600 N N . PHE A 1 74 ? -0.188 -4.633 -8.503 1.00 90.38 74 PHE A N 1
ATOM 601 C CA . PHE A 1 74 ? -0.251 -5.176 -7.143 1.00 90.38 74 PHE A CA 1
ATOM 602 C C . PHE A 1 74 ? -0.941 -4.235 -6.144 1.00 90.38 74 PHE A C 1
ATOM 604 O O . PHE A 1 74 ? -1.453 -4.697 -5.121 1.00 90.38 74 PHE A O 1
ATOM 611 N N . ALA A 1 75 ? -0.956 -2.927 -6.409 1.00 92.69 75 ALA A N 1
ATOM 612 C CA . ALA A 1 75 ? -1.566 -1.938 -5.541 1.00 92.69 75 ALA A CA 1
ATOM 613 C C . ALA A 1 75 ? -3.050 -1.686 -5.833 1.00 92.69 75 ALA A C 1
ATOM 615 O O . ALA A 1 75 ? -3.700 -0.991 -5.050 1.00 92.69 75 ALA A O 1
ATOM 616 N N . GLU A 1 76 ? -3.629 -2.273 -6.886 1.00 90.81 76 GLU A N 1
ATOM 617 C CA . GLU A 1 76 ? -5.057 -2.109 -7.185 1.00 90.81 76 GLU A CA 1
ATOM 618 C C . GLU A 1 76 ? -5.980 -2.466 -6.005 1.00 90.81 76 GLU A C 1
ATOM 620 O O . GLU A 1 76 ? -6.850 -1.652 -5.674 1.00 90.81 76 GLU A O 1
ATOM 625 N N . PRO A 1 77 ? -5.799 -3.608 -5.304 1.00 91.19 77 PRO A N 1
ATOM 626 C CA . PRO A 1 77 ? -6.628 -3.943 -4.149 1.00 91.19 77 PRO A CA 1
ATOM 627 C C . PRO A 1 77 ? -6.545 -2.901 -3.035 1.00 91.19 77 PRO A C 1
ATOM 629 O O . PRO A 1 77 ? -7.537 -2.634 -2.353 1.00 91.19 77 PRO A O 1
ATOM 632 N N . PHE A 1 78 ? -5.387 -2.263 -2.860 1.00 93.19 78 PHE A N 1
ATOM 633 C CA . PHE A 1 78 ? -5.191 -1.288 -1.796 1.00 93.19 78 PHE A CA 1
ATOM 634 C C . PHE A 1 78 ? -6.117 -0.075 -1.903 1.00 93.19 78 PHE A C 1
ATOM 636 O O . PHE A 1 78 ? -6.462 0.493 -0.863 1.00 93.19 78 PHE A O 1
ATOM 643 N N . ASN A 1 79 ? -6.610 0.265 -3.098 1.00 91.56 79 ASN A N 1
ATOM 644 C CA . ASN A 1 79 ? -7.601 1.330 -3.284 1.00 91.56 79 ASN A CA 1
ATOM 645 C C . ASN A 1 79 ? -8.856 1.119 -2.419 1.00 91.56 79 ASN A C 1
ATOM 647 O O . ASN A 1 79 ? -9.400 2.078 -1.869 1.00 91.56 79 ASN A O 1
ATOM 651 N N . PHE A 1 80 ? -9.264 -0.136 -2.210 1.00 93.00 80 PHE A N 1
ATOM 652 C CA . PHE A 1 80 ? -10.411 -0.482 -1.369 1.00 93.00 80 PHE A CA 1
ATOM 653 C C . PHE A 1 80 ? -10.104 -0.479 0.133 1.00 93.00 80 PHE A C 1
ATOM 655 O O . PHE A 1 80 ? -11.036 -0.550 0.929 1.00 93.00 80 PHE A O 1
ATOM 662 N N . ILE A 1 81 ? -8.835 -0.380 0.545 1.00 93.25 81 ILE A N 1
ATOM 663 C CA . ILE A 1 81 ? -8.443 -0.307 1.962 1.00 93.25 81 ILE A CA 1
ATOM 664 C C . ILE A 1 81 ? -8.247 1.139 2.437 1.00 93.25 81 ILE A C 1
ATOM 666 O O . ILE A 1 81 ? -8.490 1.431 3.611 1.00 93.25 81 ILE A O 1
ATOM 670 N N . ILE A 1 82 ? -7.833 2.051 1.552 1.00 93.25 82 ILE A N 1
ATOM 671 C CA . ILE A 1 82 ? -7.514 3.449 1.894 1.00 93.25 82 ILE A CA 1
ATOM 672 C C . ILE A 1 82 ? -8.671 4.108 2.663 1.00 93.25 82 ILE A C 1
ATOM 674 O O . ILE A 1 82 ? -8.471 4.588 3.781 1.00 93.25 82 ILE A O 1
ATOM 678 N N . ALA A 1 83 ? -9.888 4.090 2.111 1.00 92.56 83 ALA A N 1
ATOM 679 C CA . ALA A 1 83 ? -11.048 4.715 2.749 1.00 92.56 83 ALA A CA 1
ATOM 680 C C . ALA A 1 83 ? -11.453 4.034 4.078 1.00 92.56 83 ALA A C 1
ATOM 682 O O . ALA A 1 83 ? -11.589 4.747 5.080 1.00 92.56 83 ALA A O 1
ATOM 683 N N . PRO A 1 84 ? -11.574 2.691 4.161 1.00 93.12 84 PRO A N 1
ATOM 684 C CA . PRO A 1 84 ? -11.776 1.997 5.433 1.00 93.12 84 PRO A CA 1
ATOM 685 C C . PRO A 1 84 ? -10.744 2.323 6.512 1.00 93.12 84 PRO A C 1
ATOM 687 O O . PRO A 1 84 ? -11.121 2.478 7.671 1.00 93.12 84 PRO A O 1
ATOM 690 N N . LEU A 1 85 ? -9.457 2.459 6.178 1.00 93.94 85 LEU A N 1
ATOM 691 C CA . LEU A 1 85 ? -8.433 2.785 7.174 1.00 93.94 85 LEU A CA 1
ATOM 692 C C . LEU A 1 85 ? -8.553 4.208 7.712 1.00 93.94 85 LEU A C 1
ATOM 694 O O . LEU A 1 85 ? -8.386 4.402 8.916 1.00 93.94 85 LEU A O 1
ATOM 698 N N . ILE A 1 86 ? -8.876 5.183 6.859 1.00 93.56 86 ILE A N 1
ATOM 699 C CA . ILE A 1 86 ? -9.146 6.557 7.303 1.00 93.56 86 ILE A CA 1
ATOM 700 C C . ILE A 1 86 ? -10.365 6.569 8.230 1.00 93.56 86 ILE A C 1
ATOM 702 O O . ILE A 1 86 ? -10.310 7.141 9.320 1.00 93.56 86 ILE A O 1
ATOM 706 N N . TYR A 1 87 ? -11.445 5.888 7.837 1.00 92.88 87 TYR A N 1
ATOM 707 C CA . TYR A 1 87 ? -12.636 5.745 8.673 1.00 92.88 87 TYR A CA 1
ATOM 708 C C . TYR A 1 87 ? -12.302 5.110 10.029 1.00 92.88 87 TYR A C 1
ATOM 710 O O . TYR A 1 87 ? -12.689 5.633 11.076 1.00 92.88 87 TYR A O 1
ATOM 718 N N . LEU A 1 88 ? -11.532 4.018 10.020 1.00 92.75 88 LEU A N 1
ATOM 719 C CA . LEU A 1 88 ? -11.148 3.301 11.230 1.00 92.75 88 LEU A CA 1
ATOM 720 C C . LEU A 1 88 ? -10.266 4.134 12.148 1.00 92.75 88 LEU A C 1
ATOM 722 O O . LEU A 1 88 ? -10.478 4.110 13.357 1.00 92.75 88 LEU A O 1
ATOM 726 N N . PHE A 1 89 ? -9.329 4.894 11.582 1.00 93.69 89 PHE A N 1
ATOM 727 C CA . PHE A 1 89 ? -8.498 5.835 12.323 1.00 93.69 89 PHE A CA 1
ATOM 728 C C . PHE A 1 89 ? -9.333 6.887 13.062 1.00 93.69 89 PHE A C 1
ATOM 730 O O . PHE A 1 89 ? -9.025 7.206 14.210 1.00 93.69 89 PHE A O 1
ATOM 737 N N . VAL A 1 90 ? -10.379 7.417 12.421 1.00 92.94 90 VAL A N 1
ATOM 738 C CA . VAL A 1 90 ? -11.260 8.431 13.015 1.00 92.94 90 VAL A CA 1
ATOM 739 C C . VAL A 1 90 ? -12.160 7.809 14.080 1.00 92.94 90 VAL A C 1
ATOM 741 O O . VAL A 1 90 ? -12.190 8.283 15.215 1.00 92.94 90 VAL A O 1
ATOM 744 N N . ILE A 1 91 ? -12.872 6.727 13.751 1.00 92.00 91 ILE A N 1
ATOM 745 C CA . ILE A 1 91 ? -13.860 6.129 14.657 1.00 92.00 91 ILE A CA 1
ATOM 746 C C . ILE A 1 91 ? -13.205 5.500 15.900 1.00 92.00 91 ILE A C 1
ATOM 748 O O . ILE A 1 91 ? -13.819 5.470 16.967 1.00 92.00 91 ILE A O 1
ATOM 752 N N . SER A 1 92 ? -11.948 5.050 15.809 1.00 91.50 92 SER A N 1
ATOM 753 C CA . SER A 1 92 ? -11.213 4.493 16.950 1.00 91.50 92 SER A CA 1
ATOM 754 C C . SER A 1 92 ? -10.808 5.530 18.000 1.00 91.50 92 SER A C 1
ATOM 756 O O . SER A 1 92 ? -10.432 5.148 19.106 1.00 91.50 92 S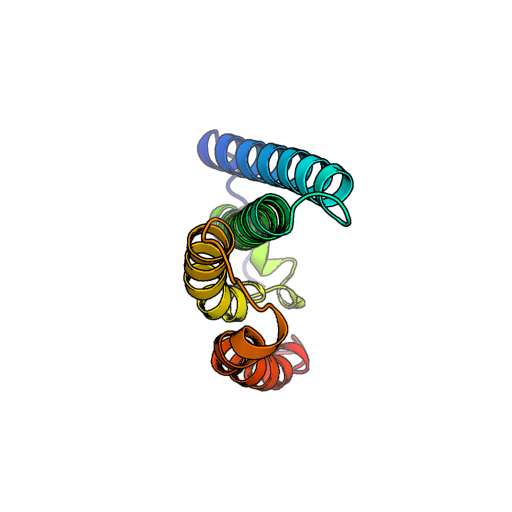ER A O 1
ATOM 758 N N . GLN A 1 93 ? -10.915 6.827 17.694 1.00 90.69 93 GLN A N 1
ATOM 759 C CA . GLN A 1 93 ? -10.727 7.912 18.666 1.00 90.69 93 GLN A CA 1
ATOM 760 C C . GLN A 1 93 ? -11.944 8.081 19.593 1.00 90.69 93 GLN A C 1
ATOM 762 O O . GLN A 1 93 ? -11.831 8.681 20.662 1.00 90.69 93 GLN A O 1
ATOM 767 N N . PHE A 1 94 ? -13.118 7.572 19.202 1.00 90.19 94 PHE A N 1
ATOM 768 C CA . PHE A 1 94 ? -14.350 7.736 19.971 1.00 90.19 94 PHE A CA 1
ATOM 769 C C . PHE A 1 94 ? -14.496 6.658 21.054 1.00 90.19 94 PHE A C 1
ATOM 771 O O . PHE A 1 94 ? -14.102 5.499 20.893 1.00 90.19 94 PHE A O 1
ATOM 778 N N . LYS A 1 95 ? -15.116 7.031 22.183 1.00 81.75 95 LYS A N 1
ATOM 779 C CA . LYS A 1 95 ? -15.418 6.092 23.275 1.00 81.75 95 LYS A CA 1
ATOM 780 C C . LYS A 1 95 ? -16.395 5.016 22.788 1.00 81.75 95 LYS A C 1
ATOM 782 O O . LYS A 1 95 ? -17.404 5.329 22.166 1.00 81.75 95 LYS A O 1
ATOM 787 N N . GLY A 1 96 ? -16.115 3.752 23.111 1.00 79.88 96 GLY A N 1
ATOM 788 C CA . GLY A 1 96 ? -16.971 2.617 22.738 1.00 79.88 96 GLY A CA 1
ATOM 789 C C . GLY A 1 96 ? -16.653 1.978 21.382 1.00 79.88 96 GLY A C 1
ATOM 790 O O . GLY A 1 96 ? -17.435 1.152 20.909 1.00 79.88 96 GLY A O 1
ATOM 791 N N . PHE A 1 97 ? -15.514 2.317 20.769 1.00 87.00 97 PHE A N 1
ATOM 792 C CA . PHE A 1 97 ? -15.017 1.636 19.576 1.00 87.00 97 PHE A CA 1
ATOM 793 C C . PHE A 1 97 ? -14.886 0.120 19.802 1.00 87.00 97 PHE A C 1
ATOM 795 O O . PHE A 1 97 ? -14.199 -0.331 20.719 1.00 87.00 97 PHE A O 1
ATOM 802 N N . LYS A 1 98 ? -15.531 -0.668 18.934 1.00 84.88 98 LYS A N 1
ATOM 803 C CA . LYS A 1 98 ? -15.441 -2.136 18.908 1.00 84.88 98 LYS A CA 1
ATOM 804 C C . LYS A 1 98 ? -14.818 -2.574 17.594 1.00 84.88 98 LYS A C 1
ATOM 806 O O . LYS A 1 98 ? -15.467 -2.467 16.551 1.00 84.88 98 LYS A O 1
ATOM 811 N N . LYS A 1 99 ? -13.579 -3.066 17.648 1.00 79.62 99 LYS A N 1
ATOM 812 C CA . LYS A 1 99 ? -12.793 -3.481 16.475 1.00 79.62 99 LYS A CA 1
ATOM 813 C C . LYS A 1 99 ? -13.477 -4.613 15.699 1.00 79.62 99 LYS A C 1
ATOM 815 O O . LYS A 1 99 ? -13.432 -4.642 14.474 1.00 79.62 99 LYS A O 1
ATOM 820 N N . GLU A 1 100 ? -14.145 -5.518 16.402 1.00 81.75 100 GLU A N 1
ATOM 821 C CA . GLU A 1 100 ? -14.771 -6.735 15.873 1.00 81.75 100 GLU A CA 1
ATOM 822 C C . GLU A 1 100 ? -15.918 -6.427 14.907 1.00 81.75 100 GLU A C 1
ATOM 824 O O . GLU A 1 100 ? -16.154 -7.170 13.961 1.00 81.75 100 GLU A O 1
ATOM 829 N N . LYS A 1 101 ? -16.607 -5.298 15.097 1.00 85.56 101 LYS A N 1
ATOM 830 C CA . LYS A 1 101 ? -17.717 -4.894 14.224 1.00 85.56 101 LYS A CA 1
ATOM 831 C C . LYS A 1 101 ? -17.264 -4.250 12.915 1.00 85.56 101 LYS A C 1
ATOM 833 O O . LYS A 1 101 ? -18.093 -4.014 12.046 1.00 85.56 101 LYS A O 1
ATOM 838 N N . GLN A 1 102 ? -15.974 -3.948 12.779 1.00 88.19 102 GLN A N 1
ATOM 839 C CA . GLN A 1 102 ? -15.464 -3.155 11.661 1.00 88.19 102 GLN A CA 1
ATOM 840 C C . GLN A 1 102 ? -14.908 -3.990 10.509 1.00 88.19 102 GLN A C 1
ATOM 842 O O . GLN A 1 102 ? -14.717 -3.455 9.420 1.00 88.19 102 GLN A O 1
ATOM 847 N N . TRP A 1 103 ? -14.694 -5.291 10.721 1.00 84.56 103 TRP A N 1
ATOM 848 C CA . TRP A 1 103 ? -14.170 -6.221 9.716 1.00 84.56 103 TRP A CA 1
ATOM 849 C C . TRP A 1 103 ? -14.927 -6.224 8.374 1.00 84.56 103 TRP A C 1
ATOM 851 O O . TRP A 1 103 ? -14.255 -6.350 7.349 1.00 84.56 103 TRP A O 1
ATOM 861 N N . PRO A 1 104 ? -16.261 -6.011 8.315 1.00 92.06 104 PRO A N 1
ATOM 862 C CA . PRO A 1 104 ? -16.978 -5.968 7.041 1.00 92.06 104 PRO A CA 1
ATOM 863 C C . PRO A 1 104 ? -16.492 -4.891 6.057 1.00 92.06 104 PRO A C 1
ATOM 865 O O . PRO A 1 104 ? -16.623 -5.078 4.852 1.00 92.06 104 PRO A O 1
ATOM 868 N N . HIS A 1 105 ? -15.873 -3.800 6.526 1.00 89.62 105 HIS A N 1
ATOM 869 C CA . HIS A 1 105 ? -15.345 -2.751 5.641 1.00 89.62 105 HIS A CA 1
ATOM 870 C C . HIS A 1 105 ? -14.196 -3.235 4.743 1.00 89.62 105 HIS A C 1
ATOM 872 O O . HIS A 1 105 ? -13.906 -2.602 3.734 1.00 89.62 105 HIS A O 1
ATOM 878 N N . PHE A 1 106 ? -13.558 -4.359 5.084 1.00 91.25 106 PHE A N 1
ATOM 879 C CA . PHE A 1 106 ? -12.493 -4.962 4.283 1.00 91.25 106 PHE A CA 1
ATOM 880 C C . PHE A 1 106 ? -13.009 -5.996 3.270 1.00 91.25 106 PHE A C 1
ATOM 882 O O . PHE A 1 106 ? -12.214 -6.525 2.499 1.00 91.25 106 PHE A O 1
ATOM 889 N N . ILE A 1 107 ? -14.318 -6.279 3.227 1.00 93.31 107 ILE A N 1
ATOM 890 C CA . ILE A 1 107 ? -14.896 -7.231 2.263 1.00 93.31 107 ILE A CA 1
ATOM 891 C C . ILE A 1 107 ? -14.608 -6.818 0.808 1.00 93.31 107 ILE A C 1
ATOM 893 O O . ILE A 1 107 ? -14.127 -7.673 0.066 1.00 93.31 107 ILE A O 1
ATOM 897 N N . PRO A 1 108 ? -14.809 -5.549 0.382 1.00 93.06 108 PRO A N 1
ATOM 898 C CA . PRO A 1 108 ? -14.497 -5.140 -0.990 1.00 93.06 108 PRO A CA 1
ATOM 899 C C . PRO A 1 108 ? -13.028 -5.368 -1.353 1.00 93.06 108 PRO A C 1
ATOM 901 O O . PRO A 1 108 ? -12.732 -5.859 -2.438 1.00 93.06 108 PRO A O 1
ATOM 904 N N . PHE A 1 109 ? -12.116 -5.096 -0.413 1.00 92.88 109 PHE A N 1
ATOM 905 C CA . PHE A 1 109 ? -10.695 -5.386 -0.583 1.00 92.88 109 PHE A CA 1
ATOM 906 C C . PHE A 1 109 ? -10.431 -6.877 -0.786 1.00 92.88 109 PHE A C 1
ATOM 908 O O . PHE A 1 109 ? -9.731 -7.239 -1.722 1.00 92.88 109 PHE A O 1
ATOM 915 N N . VAL A 1 110 ? -10.986 -7.744 0.066 1.00 93.38 110 VAL A N 1
ATOM 916 C CA . VAL A 1 110 ? -10.752 -9.194 -0.019 1.00 93.38 110 VAL A CA 1
ATOM 917 C C . VAL A 1 110 ? -11.308 -9.769 -1.322 1.00 93.38 110 VAL A C 1
ATOM 919 O O . VAL A 1 110 ? -10.647 -10.591 -1.953 1.00 93.38 110 VAL A O 1
ATOM 922 N N . LEU A 1 111 ? -12.493 -9.322 -1.749 1.00 94.00 111 LEU A N 1
ATOM 923 C CA . LEU A 1 111 ? -13.092 -9.751 -3.014 1.00 94.00 111 LEU A CA 1
ATOM 924 C C . LEU A 1 111 ? -12.248 -9.310 -4.214 1.00 94.00 111 LEU A C 1
ATOM 926 O O . LEU A 1 111 ? -11.975 -10.127 -5.093 1.00 94.00 111 LEU A O 1
ATOM 930 N N . TRP A 1 112 ? -11.796 -8.052 -4.231 1.00 93.69 112 TRP A N 1
ATOM 931 C CA . TRP A 1 112 ? -10.950 -7.546 -5.310 1.00 93.69 112 TRP A CA 1
ATOM 932 C C . TRP A 1 112 ? -9.577 -8.217 -5.323 1.00 93.69 112 TRP A C 1
ATOM 934 O O . TRP A 1 112 ? -9.116 -8.646 -6.373 1.00 93.69 112 TRP A O 1
ATOM 944 N N . LEU A 1 113 ? -8.954 -8.399 -4.155 1.00 92.25 113 LEU A N 1
ATOM 945 C CA . LEU A 1 113 ? -7.695 -9.130 -4.026 1.00 92.25 113 LEU A CA 1
ATOM 946 C C . LEU A 1 113 ? -7.832 -10.554 -4.576 1.00 92.25 113 LEU A C 1
ATOM 948 O O . LEU A 1 113 ? -6.982 -10.992 -5.343 1.00 92.25 113 LEU A O 1
ATOM 952 N N . GLY A 1 114 ? -8.916 -11.256 -4.229 1.00 92.06 114 GLY A N 1
ATOM 953 C CA . GLY A 1 114 ? -9.209 -12.588 -4.755 1.00 92.06 114 GLY A CA 1
ATOM 954 C C . GLY A 1 114 ? -9.366 -12.608 -6.277 1.00 92.06 114 GLY A C 1
ATOM 955 O O . GLY A 1 114 ? -8.903 -13.543 -6.921 1.00 92.06 114 GLY A O 1
ATOM 956 N N . TYR A 1 115 ? -9.954 -11.561 -6.860 1.00 91.12 115 TYR A N 1
ATOM 957 C CA . TYR A 1 115 ? -10.025 -11.400 -8.310 1.00 91.12 115 TYR A CA 1
ATOM 958 C C . TYR A 1 115 ? -8.639 -11.145 -8.935 1.00 91.12 115 TYR A C 1
ATOM 960 O O . TYR A 1 115 ? -8.266 -11.822 -9.893 1.00 91.12 115 TYR A O 1
ATOM 968 N N . CYS A 1 116 ? -7.829 -10.254 -8.355 1.00 89.38 116 CYS A N 1
ATOM 969 C CA . CYS A 1 116 ? -6.463 -9.982 -8.817 1.00 89.38 116 CYS A CA 1
ATOM 970 C C . CYS A 1 116 ? -5.544 -11.212 -8.737 1.00 89.38 116 CYS A C 1
ATOM 972 O O . CYS A 1 116 ? -4.607 -11.316 -9.521 1.00 89.38 116 CYS A O 1
ATOM 974 N N . MET A 1 117 ? -5.809 -12.183 -7.855 1.00 88.25 117 MET A N 1
ATOM 975 C CA . MET A 1 117 ? -5.028 -13.428 -7.812 1.00 88.25 117 MET A CA 1
ATOM 976 C C . MET A 1 117 ? -5.057 -14.191 -9.142 1.00 88.25 117 MET A C 1
ATOM 978 O O . MET A 1 117 ? -4.047 -14.783 -9.510 1.00 88.25 117 MET A O 1
ATOM 982 N N . PHE A 1 118 ? -6.167 -14.155 -9.889 1.00 89.38 118 PHE A N 1
ATOM 983 C CA . PHE A 1 118 ? -6.218 -14.769 -11.221 1.00 89.38 118 PHE A CA 1
ATOM 984 C C . PHE A 1 118 ? -5.261 -14.084 -12.199 1.00 89.38 118 PHE A C 1
ATOM 986 O O . PHE A 1 118 ? -4.631 -14.764 -13.005 1.00 89.38 118 PHE A O 1
ATOM 993 N N . PHE A 1 119 ? -5.116 -12.762 -12.085 1.00 85.94 119 PHE A N 1
ATOM 994 C CA . PHE A 1 119 ? -4.149 -11.990 -12.858 1.00 85.94 119 PHE A CA 1
ATOM 995 C C . PHE A 1 119 ? -2.707 -12.326 -12.447 1.00 85.94 119 PHE A C 1
ATOM 997 O O . PHE A 1 119 ? -1.893 -12.631 -13.308 1.00 85.94 119 PHE A O 1
ATOM 1004 N N . PHE A 1 120 ? -2.398 -12.380 -11.146 1.00 85.19 120 PHE A N 1
ATOM 1005 C CA . PHE A 1 120 ? -1.036 -12.666 -10.664 1.00 85.19 120 PHE A CA 1
ATOM 1006 C C . PHE A 1 120 ? -0.545 -14.097 -10.946 1.00 85.19 120 PHE A C 1
ATOM 1008 O O . PHE A 1 120 ? 0.657 -14.344 -10.939 1.00 85.19 120 PHE A O 1
ATOM 1015 N N . ILE A 1 121 ? -1.456 -15.055 -11.150 1.00 86.69 121 ILE A N 1
ATOM 1016 C CA . ILE A 1 121 ? -1.111 -16.448 -11.490 1.00 86.69 121 ILE A CA 1
ATOM 1017 C C . ILE A 1 121 ? -0.828 -16.608 -12.991 1.00 86.69 121 ILE A C 1
ATOM 1019 O O . ILE A 1 121 ? -0.165 -17.566 -13.396 1.00 86.69 121 ILE A O 1
ATOM 1023 N N . GLN A 1 122 ? -1.329 -15.698 -13.828 1.00 82.31 122 GLN A N 1
ATOM 1024 C CA . GLN A 1 122 ? -1.109 -15.757 -15.266 1.00 82.31 122 GLN A CA 1
ATOM 1025 C C 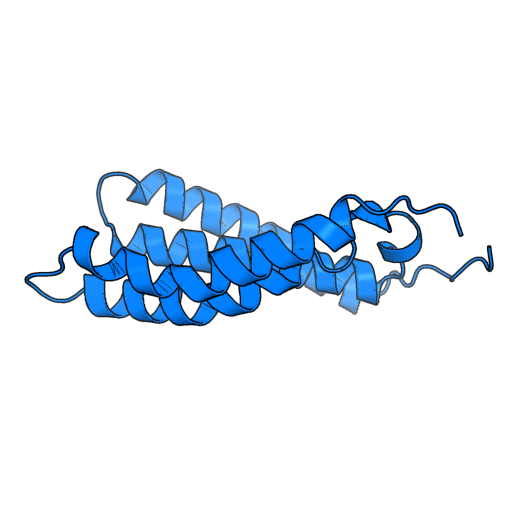. GLN A 1 122 ? 0.384 -15.569 -15.572 1.00 82.31 122 GLN A C 1
ATOM 1027 O O . GLN A 1 122 ? 1.030 -14.659 -15.067 1.00 82.31 122 GLN A O 1
ATOM 1032 N N . SER A 1 123 ? 0.951 -16.454 -16.392 1.00 73.00 123 SER A N 1
ATOM 1033 C CA . SER A 1 123 ? 2.364 -16.382 -16.759 1.00 73.00 123 SER A CA 1
ATOM 1034 C C . SER A 1 123 ? 2.643 -15.193 -17.679 1.00 73.00 123 SER A C 1
ATOM 1036 O O . SER A 1 123 ? 1.915 -15.006 -18.653 1.00 73.00 123 SER A O 1
ATOM 1038 N N . ASP A 1 124 ? 3.770 -14.511 -17.465 1.00 66.75 124 ASP A N 1
ATOM 1039 C CA . ASP A 1 124 ? 4.281 -13.392 -18.283 1.00 66.75 124 ASP A CA 1
ATOM 1040 C C . ASP A 1 124 ? 4.680 -13.781 -19.732 1.00 66.75 124 ASP A C 1
ATOM 1042 O O . ASP A 1 124 ? 5.318 -13.005 -20.442 1.00 66.75 124 ASP A O 1
ATOM 1046 N N . VAL A 1 125 ? 4.357 -14.999 -20.181 1.00 58.84 125 VAL A N 1
ATOM 1047 C CA . VAL A 1 125 ? 4.756 -15.545 -21.485 1.00 58.84 125 VAL A CA 1
ATOM 1048 C C . VAL A 1 125 ? 3.679 -15.233 -22.527 1.00 58.84 125 VAL A C 1
ATOM 1050 O O . VAL A 1 125 ? 2.814 -16.065 -22.799 1.00 58.84 125 VAL A O 1
ATOM 1053 N N . PHE A 1 126 ? 3.751 -14.036 -23.109 1.00 46.91 126 PHE A N 1
ATOM 1054 C CA . PHE A 1 126 ? 3.162 -13.703 -24.410 1.00 46.91 126 PHE A CA 1
ATOM 1055 C C . PHE A 1 126 ? 4.164 -12.905 -25.248 1.00 46.91 126 PHE A C 1
ATOM 1057 O O . PHE A 1 126 ? 4.788 -11.965 -24.703 1.00 46.91 126 PHE A O 1
#

Radius of gyration: 17.24 Å; chains: 1; bounding box: 33×31×50 Å

Foldseek 3Di:
DPPDAFDDDPVLVVLVVLLVVLLVQLVVQCVVCVPPAPLSNLVSVLSNLVSVVSVLVSCVNRVVCVVVVLCPPVSVLVVLVNVLSVVSSVCSVDPPDDPVVSVVSCVSSVVVVVVCVVVSPDDPDD

=== Feature glossary ===
Legend for the data blocks above and below:

— What the protein is —

The amino-acid sequence is the protein's primary structure: the linear order of residues from the N-terminus to the C-terminus, written in one-letter code. Everything else here — the 3D coordinates, the secondary structure, the domain annotations — is ultimately a consequence of this string.

Database cross-references. InterPro integrates a dozen domain/family signature databases into unified entries with residue-range hits. GO terms attach function/process/location labels with evidence codes. CATH codes position the fold in a four-level structural taxonomy. Organism is the NCBI-taxonomy species name.

— Where its atoms are —

The mmCIF block holds the 3D Cartesian coordinates of each backbone atom (N, Cα, C, O) in ångströms. mmCIF is the PDB's canonical archive format — a tagged-loop text representation of the atomic model.

The six renders are orthographic views along the three Cartesian axes in both directions. Representation (cartoon, sticks, or surface) and color scheme (sequence-rainbow or by-chain) vary across proteins so the training set covers all the common visualization conventions.

— Local backbone conformation —

Secondary structure is the local, repeating backbone conformation. DSSP classifies it into eight states by reading the hydrogen-bond network: three helix types (H, G, I), two β types (E, B), two non-regular types (T, S), and unstructured coil (-).

SS3 is a coarse helix/strand/coil call (letters a/b/c) made by the P-SEA algorithm from inter-Cα distances and dihedrals. It is less detailed than DSSP but needs only Cα positions.

Backbone dihedral angles. Every residue except chain termini has a φ (preceding-C → N → Cα → C) and a ψ (N → Cα → C → next-N). They are reported in degrees following the IUPAC sign convention. Secondary structure is essentially a statement about which (φ, ψ) basin each residue occupies.

— Global shape and packing —

The geometric summary reports three shape descriptors. Rg (radius of gyration) measures how spread out the Cα atoms are about their centre of mass; compact globular proteins have small Rg, elongated or unfolded ones large. Cα contacts (<8 Å, |i−j|>4) count long-range residue pairs in spatial proximity — high for tightly packed folds, near zero for rods or random coil. The bounding-box extents give the protein's footprint along x, y, z in Å.

Solvent accessibility: the surface area of each residue that a 1.4 Å water probe can touch, in Å². When only backbone atoms are present the absolute values are lower than full-atom SASA (side chains contribute most of the area) and are flagged as backbone-only.

Plot images: a contact map (which residues are close in 3D, as an N×N binary image), a Ramachandran scatter (backbone torsion angles, revealing secondary-structure composition at a glance), and — for AlphaFold structures — a PAE heatmap (pairwise prediction confidence).

— Structural neighborhood —

Foldseek's 3Di representation compresses backbone geometry into a per-residue letter drawn from a learned twenty-state alphabet. It captures the tertiary interaction pattern around each residue — which residues are packed against it in space, regardless of where they are in sequence.

Structural nearest neighbors (via Foldseek easy-search vs the PDB). Reported per hit: target PDB id, E-value, and alignment TM-score. A TM-score above ~0.5 is the conventional threshold for 'same fold'.

— Confidence and disorder —

pLDDT (predicted Local Distance Difference Test) is AlphaFold's per-residue confidence score, ranging from 0 to 100. Values above 90 indicate high confidence (typically well-packed cores); 70–90 is confident; 50–70 low confidence; below 50 usually means the region is disordered or the prediction is unreliable there. AlphaFold stores pLDDT in the mmCIF B-factor column.

For experimental (PDB) structures, the B-factor (temperature factor) quantifies the positional spread of each atom in the crystal — a combination of thermal vibration and static disorder — in units of Å². High B-facto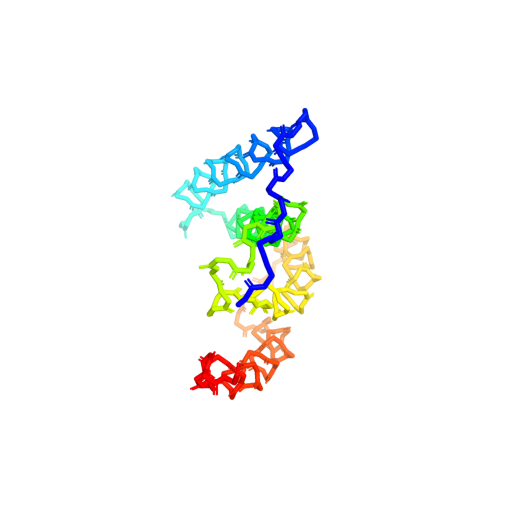rs mark flexible loops or poorly resolved regions; low B-factors mark the rigid, well-ordered core.

Predicted Aligned Error (PAE) is an AlphaFold confidence matrix: entry (i, j) is the expected error in the position of residue j, in ångströms, when the prediction is superimposed on the true structure at residue i. Low PAE within a block of residues means that block is internally rigid and well-predicted; high PAE between two blocks means their relative placement is uncertain even if each block individually is confident.